Protein AF-A0A7X7TP61-F1 (afdb_monomer_lite)

Radius of gyration: 12.43 Å; chains: 1; bounding box: 33×14×30 Å

Sequence (49 aa):
KGVVFVTGKTFDPDGIKNDAMRVSFCNTDESAIRKGIPLLAEAIREVCG

Foldseek 3Di:
DPDDWAFPLVVVPVSPDGPDIGDDDPPPDPVCVVVHVVVVVVVCVVPPD

Structure (mmCIF, N/CA/C/O backbone):
data_AF-A0A7X7TP61-F1
#
_entry.id   AF-A0A7X7TP61-F1
#
loop_
_atom_site.group_PDB
_atom_site.id
_atom_site.type_symbol
_atom_site.label_atom_id
_atom_site.label_alt_id
_atom_site.label_comp_id
_atom_site.label_asym_id
_atom_site.label_entity_id
_atom_site.label_seq_id
_atom_site.pdbx_PDB_ins_code
_atom_site.Cartn_x
_atom_site.Cartn_y
_atom_site.Cartn_z
_atom_site.occupancy
_atom_site.B_iso_or_equiv
_atom_site.auth_seq_id
_atom_site.auth_comp_id
_atom_site.auth_asym_id
_atom_site.auth_atom_id
_atom_site.pdbx_PDB_model_num
ATOM 1 N N . LYS A 1 1 ? 4.154 10.099 1.870 1.00 70.81 1 LYS A N 1
ATOM 2 C CA . LYS A 1 1 ? 5.043 9.308 0.974 1.00 70.81 1 LYS A CA 1
ATOM 3 C C . LYS A 1 1 ? 4.345 9.098 -0.378 1.00 70.81 1 LYS A C 1
ATOM 5 O O . LYS A 1 1 ? 3.127 9.194 -0.416 1.00 70.81 1 LYS A O 1
ATOM 10 N N . GLY A 1 2 ? 5.077 8.899 -1.482 1.00 87.75 2 GLY A N 1
ATOM 11 C CA . GLY A 1 2 ? 4.512 8.864 -2.845 1.00 87.75 2 GLY A CA 1
ATOM 12 C C . GLY A 1 2 ? 3.972 7.495 -3.273 1.00 87.75 2 GLY A C 1
ATOM 13 O O . GLY A 1 2 ? 4.641 6.797 -4.027 1.00 87.75 2 GLY A O 1
ATOM 14 N N . VAL A 1 3 ? 2.788 7.113 -2.783 1.00 92.81 3 VAL A N 1
ATOM 15 C CA . VAL A 1 3 ? 2.060 5.880 -3.150 1.00 92.81 3 VAL A CA 1
ATOM 16 C C . VAL A 1 3 ? 0.558 6.178 -3.141 1.00 92.81 3 VAL A C 1
ATOM 18 O O . VAL A 1 3 ? 0.092 6.907 -2.268 1.00 92.81 3 VAL A O 1
ATOM 21 N N . VAL A 1 4 ? -0.196 5.607 -4.083 1.00 93.00 4 VAL A N 1
ATOM 22 C CA . VAL A 1 4 ? -1.663 5.711 -4.142 1.00 93.00 4 VAL A CA 1
ATOM 23 C C . VAL A 1 4 ? -2.272 4.317 -4.005 1.00 93.00 4 VAL A C 1
ATOM 25 O O . VAL A 1 4 ? -1.808 3.364 -4.628 1.00 93.00 4 VAL A O 1
ATOM 28 N N . PHE A 1 5 ? -3.314 4.201 -3.189 1.00 94.38 5 PHE A N 1
ATOM 29 C CA . PHE A 1 5 ? -4.080 2.977 -2.965 1.00 94.38 5 PHE A CA 1
ATOM 30 C C . PHE A 1 5 ? -5.564 3.320 -2.800 1.00 94.38 5 PHE A C 1
ATOM 32 O O . PHE A 1 5 ? -5.927 4.487 -2.650 1.00 94.38 5 PHE A O 1
ATOM 39 N N . VAL A 1 6 ? -6.427 2.305 -2.825 1.00 95.06 6 VAL A N 1
ATOM 40 C CA . VAL A 1 6 ? -7.866 2.472 -2.569 1.00 95.06 6 VAL A CA 1
ATOM 41 C C . VAL A 1 6 ? -8.182 1.963 -1.168 1.00 95.06 6 VAL A C 1
ATOM 43 O O . VAL A 1 6 ? -7.726 0.884 -0.785 1.00 95.06 6 VAL A O 1
ATOM 46 N N . THR A 1 7 ? -8.953 2.724 -0.395 1.00 93.88 7 THR A N 1
ATOM 47 C CA . THR A 1 7 ? -9.403 2.299 0.937 1.00 93.88 7 THR A CA 1
ATOM 48 C C . THR A 1 7 ? -10.450 1.189 0.819 1.00 93.88 7 THR A C 1
ATOM 50 O O . THR A 1 7 ? -11.265 1.183 -0.104 1.00 93.88 7 THR A O 1
ATOM 53 N N . GLY A 1 8 ? -10.442 0.232 1.753 1.00 93.00 8 GLY A N 1
ATOM 54 C CA . GLY A 1 8 ? -11.408 -0.871 1.782 1.00 93.00 8 GLY A CA 1
ATOM 55 C C . GLY A 1 8 ? -12.854 -0.388 1.901 1.00 93.00 8 GLY A C 1
ATOM 56 O O . GLY A 1 8 ? -13.736 -0.956 1.263 1.00 93.00 8 GLY A O 1
ATOM 57 N N . LYS A 1 9 ? -13.071 0.735 2.601 1.00 93.31 9 LYS A N 1
ATOM 58 C CA . LYS A 1 9 ? -14.373 1.404 2.730 1.00 93.31 9 LYS A CA 1
ATOM 59 C C . LYS A 1 9 ? -15.040 1.725 1.389 1.00 93.31 9 LYS A C 1
ATOM 61 O O . LYS A 1 9 ? -16.260 1.734 1.317 1.00 93.31 9 LYS A O 1
ATOM 66 N N . THR A 1 10 ? -14.279 1.941 0.315 1.00 93.56 10 THR A N 1
ATOM 67 C CA . THR A 1 10 ? -14.848 2.137 -1.032 1.00 93.56 10 THR A CA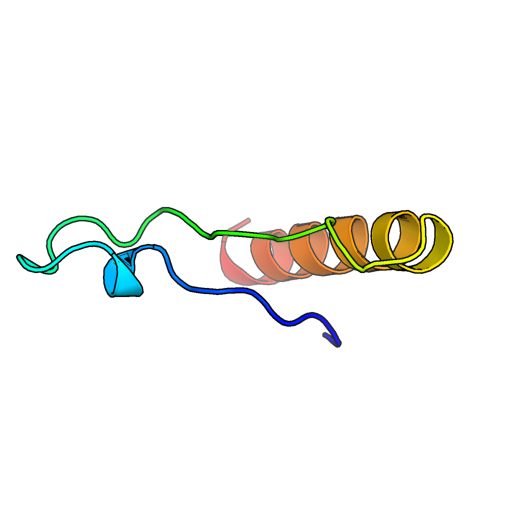 1
ATOM 68 C C . THR A 1 10 ? -15.690 0.942 -1.502 1.00 93.56 10 THR A C 1
ATOM 70 O O . THR A 1 10 ? -16.555 1.106 -2.356 1.00 93.56 10 THR A O 1
ATOM 73 N N . PHE A 1 11 ? -15.451 -0.251 -0.954 1.00 93.56 11 PHE A N 1
ATOM 74 C CA . PHE A 1 11 ? -16.155 -1.489 -1.296 1.00 93.56 11 PHE A CA 1
ATOM 75 C C . PHE A 1 11 ? -17.096 -1.977 -0.189 1.00 93.56 11 PHE A C 1
ATOM 77 O O . PHE A 1 11 ? -17.668 -3.056 -0.324 1.00 93.56 11 PHE A O 1
ATOM 84 N N . ASP A 1 12 ? -17.248 -1.213 0.893 1.00 93.69 12 ASP A N 1
ATOM 85 C CA . ASP A 1 12 ? -18.140 -1.550 1.997 1.00 93.69 12 ASP A CA 1
ATOM 86 C C . ASP A 1 12 ? -19.336 -0.582 2.015 1.00 93.69 12 ASP A C 1
ATOM 88 O O . ASP A 1 12 ? -19.197 0.544 2.506 1.00 93.69 12 ASP A O 1
ATOM 92 N N . PRO A 1 13 ? -20.502 -0.986 1.474 1.00 92.56 13 PRO A N 1
ATOM 93 C CA . PRO A 1 13 ? -21.684 -0.129 1.422 1.00 92.56 13 PRO A CA 1
ATOM 94 C C . PRO A 1 13 ? -22.230 0.213 2.813 1.00 92.56 13 PRO A C 1
ATOM 96 O O . PRO A 1 13 ? -22.818 1.280 2.979 1.00 92.56 13 PRO A O 1
ATOM 99 N N . ASP A 1 14 ? -21.998 -0.647 3.807 1.00 93.94 14 ASP A N 1
ATOM 100 C CA . ASP A 1 14 ? -22.453 -0.439 5.182 1.00 93.94 14 ASP A CA 1
ATOM 101 C C . ASP A 1 14 ? -21.443 0.392 5.997 1.00 93.94 14 ASP A C 1
ATOM 103 O O . ASP A 1 14 ? -21.769 0.925 7.058 1.00 93.94 14 ASP A O 1
ATOM 107 N N . GLY A 1 15 ? -20.212 0.549 5.494 1.00 89.31 15 GLY A N 1
ATOM 108 C CA . GLY A 1 15 ? -19.177 1.409 6.070 1.00 89.31 15 GLY A CA 1
ATOM 109 C C . GLY A 1 15 ? -18.638 0.945 7.427 1.00 89.31 15 GLY A C 1
ATOM 110 O O . GLY A 1 15 ? -18.145 1.772 8.197 1.00 89.31 15 GLY A O 1
ATOM 111 N N . ILE A 1 16 ? -18.731 -0.353 7.719 1.00 90.75 16 ILE A N 1
ATOM 112 C CA . ILE A 1 16 ? -18.382 -0.972 9.003 1.00 90.75 16 ILE A CA 1
ATOM 113 C C .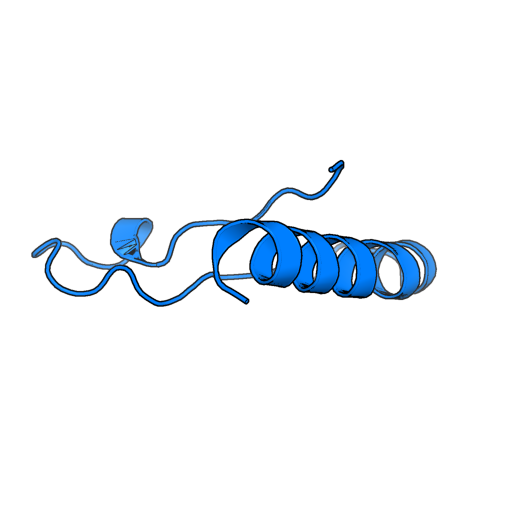 ILE A 1 16 ? -16.899 -1.377 9.048 1.00 90.75 16 ILE A C 1
ATOM 115 O O . ILE A 1 16 ? -16.247 -1.230 10.081 1.00 90.75 16 ILE A O 1
ATOM 119 N N . LYS A 1 17 ? -16.3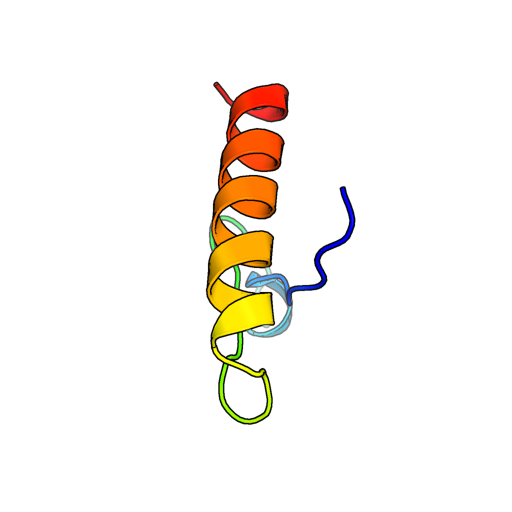37 -1.873 7.941 1.00 85.56 17 LYS A N 1
ATOM 120 C CA . LYS A 1 17 ? -14.959 -2.371 7.831 1.00 85.56 17 LYS A CA 1
ATOM 121 C C . LYS A 1 17 ? -14.081 -1.375 7.076 1.00 85.56 17 LYS A C 1
ATOM 123 O O . LYS A 1 17 ? -14.263 -1.122 5.887 1.00 85.56 17 LYS A O 1
ATOM 128 N N . ASN A 1 18 ? -13.093 -0.818 7.777 1.00 87.94 18 ASN A N 1
ATOM 129 C CA . ASN A 1 18 ? -12.159 0.174 7.231 1.00 87.94 18 ASN A CA 1
ATOM 130 C C . ASN A 1 18 ? -10.692 -0.110 7.606 1.00 87.94 18 ASN A C 1
ATOM 132 O O . ASN A 1 18 ? -9.877 0.799 7.734 1.00 87.94 18 ASN A O 1
ATOM 136 N N . ASP A 1 19 ? -10.365 -1.380 7.806 1.00 92.44 19 ASP A N 1
ATOM 137 C CA . ASP A 1 19 ? -9.056 -1.891 8.220 1.00 92.44 19 ASP A CA 1
ATOM 138 C C . ASP A 1 19 ? -8.265 -2.531 7.064 1.00 92.44 19 ASP A C 1
ATOM 140 O O . ASP A 1 19 ? -7.176 -3.064 7.260 1.00 92.44 19 ASP A O 1
ATOM 144 N N . ALA A 1 20 ? -8.790 -2.445 5.839 1.00 93.94 20 ALA A N 1
ATOM 145 C CA . ALA A 1 20 ? -8.173 -2.993 4.639 1.00 93.94 20 ALA A CA 1
ATOM 146 C C . ALA A 1 20 ? -7.857 -1.909 3.599 1.00 93.94 20 ALA A C 1
ATOM 148 O O . ALA A 1 20 ? -8.519 -0.873 3.500 1.00 93.94 20 ALA A O 1
ATOM 149 N N . MET A 1 21 ? -6.856 -2.187 2.766 1.00 94.88 21 MET A N 1
ATOM 150 C CA . MET A 1 21 ? -6.462 -1.364 1.623 1.00 94.88 21 MET A CA 1
ATOM 151 C C . MET A 1 21 ? -6.286 -2.253 0.392 1.00 94.88 21 MET A C 1
ATOM 153 O O . MET A 1 21 ? -5.753 -3.358 0.489 1.00 94.88 21 MET A O 1
ATOM 157 N N . ARG A 1 22 ? -6.702 -1.764 -0.781 1.00 95.06 22 ARG A N 1
ATOM 158 C CA . ARG A 1 22 ? -6.493 -2.438 -2.067 1.00 95.06 22 ARG A CA 1
ATOM 159 C C . ARG A 1 22 ? -5.343 -1.782 -2.821 1.00 95.06 22 ARG A C 1
ATOM 161 O O . ARG A 1 22 ? -5.418 -0.604 -3.178 1.00 95.06 22 ARG A O 1
ATOM 168 N N . VAL A 1 23 ? -4.331 -2.581 -3.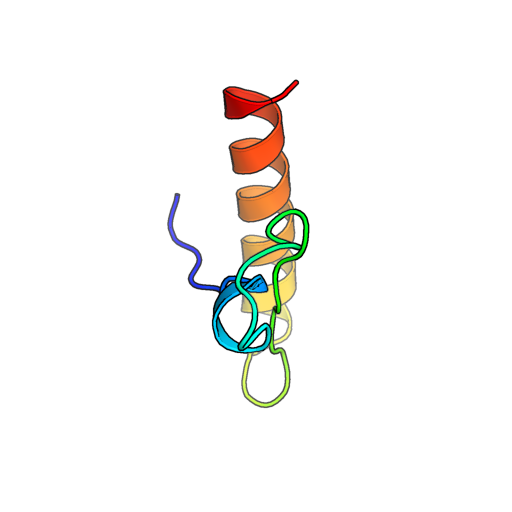142 1.00 94.25 23 VAL A N 1
ATOM 169 C CA . VAL A 1 23 ? -3.197 -2.197 -3.991 1.00 94.25 23 VAL A CA 1
ATOM 170 C C . VAL A 1 23 ? -3.304 -2.957 -5.314 1.00 94.25 23 VAL A C 1
ATOM 172 O O . VAL A 1 23 ? -3.580 -4.154 -5.310 1.00 94.25 23 VAL A O 1
ATOM 175 N N . SER A 1 24 ? -3.142 -2.267 -6.447 1.00 92.56 24 SER A N 1
ATOM 176 C CA . SER A 1 24 ? -3.164 -2.887 -7.780 1.00 92.56 24 SER A CA 1
ATOM 177 C C . SER A 1 24 ? -1.777 -2.866 -8.412 1.00 92.56 24 SER A C 1
ATOM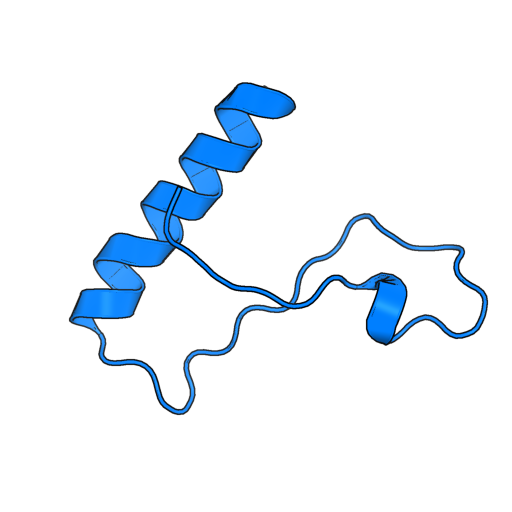 179 O O . SER A 1 24 ? -1.065 -1.864 -8.339 1.00 92.56 24 SER A O 1
ATOM 181 N N . PHE A 1 25 ? -1.424 -3.978 -9.055 1.00 90.94 25 PHE A N 1
ATOM 182 C CA . PHE A 1 25 ? -0.147 -4.179 -9.743 1.00 90.94 25 PHE A CA 1
ATOM 183 C C . PHE A 1 25 ? -0.317 -4.471 -11.239 1.00 90.94 25 PHE A C 1
ATOM 185 O O . PHE A 1 25 ? 0.667 -4.668 -11.937 1.00 90.94 25 PHE A O 1
ATOM 192 N N . CYS A 1 26 ? -1.556 -4.499 -11.744 1.00 85.94 26 CYS A N 1
ATOM 193 C CA . CYS A 1 26 ? -1.876 -4.962 -13.100 1.00 85.94 26 CYS A CA 1
ATOM 194 C C . CYS A 1 26 ? -1.247 -4.106 -14.213 1.00 85.94 26 CYS A C 1
ATOM 196 O O . CYS A 1 26 ? -1.073 -4.586 -15.327 1.00 85.94 26 CYS A O 1
ATOM 198 N N . ASN A 1 27 ? -0.908 -2.851 -13.908 1.00 89.12 27 ASN A N 1
ATOM 199 C CA . ASN A 1 27 ? -0.328 -1.883 -14.842 1.00 89.12 27 ASN A CA 1
ATOM 200 C C . ASN A 1 27 ? 0.905 -1.183 -14.245 1.00 89.12 27 ASN A C 1
ATOM 202 O O . ASN A 1 27 ? 1.243 -0.076 -14.656 1.00 89.12 27 ASN A O 1
ATOM 206 N N . THR A 1 28 ? 1.538 -1.794 -13.243 1.00 89.44 28 THR A N 1
ATOM 207 C CA . THR A 1 28 ? 2.644 -1.192 -12.493 1.00 89.44 28 THR A CA 1
ATOM 208 C C . THR A 1 28 ? 3.921 -1.970 -12.775 1.00 89.44 28 THR A C 1
ATOM 210 O O . THR A 1 28 ? 3.964 -3.175 -12.537 1.00 89.44 28 THR A O 1
ATOM 213 N N . ASP A 1 29 ? 4.971 -1.289 -13.232 1.00 94.38 29 ASP A N 1
ATOM 214 C CA . ASP A 1 29 ? 6.276 -1.917 -13.453 1.00 94.38 29 ASP A CA 1
ATOM 215 C C . ASP A 1 29 ? 6.851 -2.503 -12.158 1.00 94.38 29 ASP A C 1
ATOM 217 O O . ASP A 1 29 ? 6.717 -1.926 -11.075 1.00 94.38 29 ASP A O 1
ATOM 221 N N . GLU A 1 30 ? 7.576 -3.617 -12.267 1.00 95.31 30 GLU A N 1
ATOM 222 C CA . GLU A 1 30 ? 8.167 -4.313 -11.117 1.00 95.31 30 GLU A CA 1
ATOM 223 C C . GLU A 1 30 ? 9.050 -3.390 -10.256 1.00 95.31 30 GLU A C 1
ATOM 225 O O . GLU A 1 30 ? 9.026 -3.457 -9.025 1.00 95.31 30 GLU A O 1
ATOM 230 N N . SER A 1 31 ? 9.789 -2.472 -10.885 1.00 94.81 31 SER A N 1
ATOM 231 C CA . SER A 1 31 ? 10.624 -1.480 -10.196 1.00 94.81 31 SER A CA 1
ATOM 232 C C . SER A 1 31 ? 9.800 -0.525 -9.322 1.00 94.81 31 SER A C 1
ATOM 234 O O . SER A 1 31 ? 10.191 -0.219 -8.191 1.00 94.81 31 SER A O 1
ATOM 236 N N . ALA A 1 32 ? 8.629 -0.098 -9.799 1.00 94.00 32 ALA A N 1
ATOM 237 C CA . ALA A 1 32 ? 7.704 0.736 -9.045 1.00 94.00 32 ALA A CA 1
ATOM 238 C C . ALA A 1 32 ? 7.071 -0.041 -7.883 1.00 94.00 32 ALA A C 1
ATOM 240 O O . ALA A 1 32 ? 6.932 0.518 -6.796 1.00 94.00 32 ALA A O 1
ATOM 241 N N . ILE A 1 33 ? 6.773 -1.333 -8.055 1.00 94.50 33 ILE A N 1
ATOM 242 C CA . ILE A 1 33 ? 6.281 -2.202 -6.970 1.00 94.50 33 ILE A CA 1
ATOM 243 C C . ILE A 1 33 ? 7.342 -2.339 -5.874 1.00 94.50 33 ILE A C 1
ATOM 245 O O . ILE A 1 33 ? 7.060 -2.090 -4.698 1.00 94.50 33 ILE A O 1
ATOM 249 N N . ARG A 1 34 ? 8.580 -2.672 -6.264 1.00 95.62 34 ARG A N 1
ATOM 250 C CA . ARG A 1 34 ? 9.721 -2.843 -5.349 1.00 95.62 34 ARG A CA 1
ATOM 251 C C . ARG A 1 34 ? 10.028 -1.577 -4.551 1.00 95.62 34 ARG A C 1
ATOM 253 O O . ARG A 1 34 ? 10.452 -1.683 -3.406 1.00 95.62 34 ARG A O 1
ATOM 260 N N . LYS A 1 35 ? 9.786 -0.395 -5.124 1.00 95.12 35 LYS A N 1
ATOM 261 C CA . LYS A 1 35 ? 9.923 0.895 -4.432 1.00 95.12 35 LYS A CA 1
ATOM 262 C C . LYS A 1 35 ? 8.695 1.253 -3.587 1.00 95.12 35 LYS A C 1
ATOM 264 O O .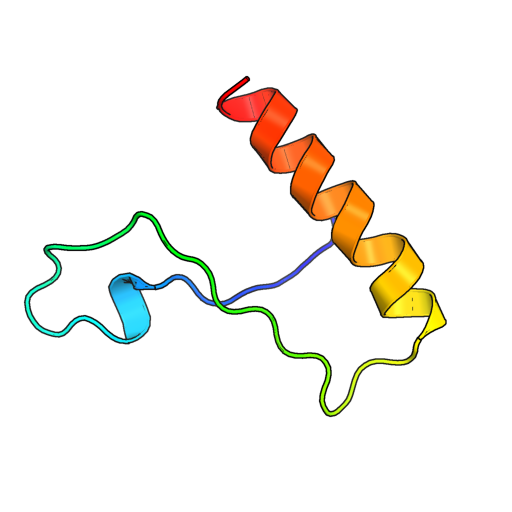 LYS A 1 35 ? 8.837 1.748 -2.473 1.00 95.12 35 LYS A O 1
ATOM 269 N N . GLY A 1 36 ? 7.495 1.046 -4.120 1.00 95.12 36 GLY A N 1
ATOM 270 C CA . GLY A 1 36 ? 6.244 1.524 -3.532 1.00 95.12 36 GLY A CA 1
ATOM 271 C C . GLY A 1 36 ? 5.814 0.755 -2.286 1.00 95.12 36 GLY A C 1
ATOM 272 O O . GLY A 1 36 ? 5.376 1.369 -1.316 1.00 95.12 36 GLY A O 1
ATOM 273 N N . ILE A 1 37 ? 5.969 -0.573 -2.275 1.00 95.56 37 ILE A N 1
ATOM 274 C CA . ILE A 1 37 ? 5.533 -1.404 -1.142 1.00 95.56 37 ILE A CA 1
ATOM 275 C C . ILE A 1 37 ? 6.296 -1.086 0.154 1.00 95.56 37 ILE A C 1
ATOM 277 O O . ILE A 1 37 ? 5.632 -0.868 1.170 1.00 95.56 37 ILE A O 1
ATOM 281 N N . PRO A 1 38 ? 7.639 -0.967 0.156 1.00 96.56 38 PRO A N 1
ATOM 282 C CA . PRO A 1 38 ? 8.366 -0.526 1.344 1.00 96.56 38 PRO A CA 1
ATOM 283 C C . PRO A 1 38 ? 7.927 0.857 1.835 1.00 96.56 38 PRO A C 1
ATOM 285 O O . PRO A 1 38 ? 7.674 1.024 3.023 1.00 96.56 38 PRO A O 1
ATOM 288 N N . LEU A 1 39 ? 7.742 1.827 0.928 1.00 96.50 39 LEU A N 1
ATOM 289 C CA . LEU A 1 39 ? 7.273 3.170 1.295 1.00 96.50 39 LEU A CA 1
ATOM 290 C C . LEU A 1 39 ? 5.899 3.142 1.974 1.00 96.50 39 LEU A C 1
ATOM 292 O O . LEU A 1 39 ? 5.669 3.898 2.918 1.00 96.50 39 LEU A O 1
ATOM 296 N N . LEU A 1 40 ? 4.989 2.284 1.503 1.00 95.56 40 LEU A N 1
ATOM 297 C CA . LEU A 1 40 ? 3.682 2.092 2.126 1.00 95.56 40 LEU A CA 1
ATOM 298 C C . LEU A 1 40 ? 3.819 1.472 3.524 1.00 95.56 40 LEU A C 1
ATOM 300 O O . LEU A 1 40 ? 3.231 1.983 4.472 1.00 95.56 40 LEU A O 1
ATOM 304 N N . ALA A 1 41 ? 4.622 0.415 3.669 1.00 96.00 41 ALA A N 1
ATOM 305 C CA . ALA A 1 41 ? 4.845 -0.252 4.952 1.00 96.00 41 ALA A CA 1
ATOM 306 C C . ALA A 1 41 ? 5.476 0.682 5.996 1.00 96.00 41 ALA A C 1
ATOM 308 O O . ALA A 1 41 ? 5.044 0.707 7.148 1.00 96.00 41 ALA A O 1
ATOM 309 N N . GLU A 1 42 ? 6.465 1.483 5.597 1.00 97.06 42 GLU A N 1
ATOM 310 C CA . GLU A 1 42 ? 7.058 2.480 6.482 1.00 97.06 42 GLU A CA 1
ATOM 311 C C . GLU A 1 42 ? 6.050 3.562 6.885 1.00 97.06 42 GLU A C 1
ATOM 313 O O . GLU A 1 42 ? 6.026 3.946 8.046 1.00 97.06 42 GLU A O 1
ATOM 318 N N . ALA A 1 43 ? 5.210 4.046 5.959 1.00 96.19 43 ALA A N 1
ATOM 319 C CA . ALA A 1 43 ? 4.174 5.030 6.291 1.00 96.19 43 ALA A CA 1
ATOM 320 C C . ALA A 1 43 ? 3.169 4.480 7.315 1.00 96.19 43 ALA A C 1
ATOM 322 O O . ALA A 1 43 ? 2.767 5.197 8.225 1.00 96.19 43 ALA A O 1
ATOM 323 N N . ILE A 1 44 ? 2.779 3.207 7.187 1.00 95.06 44 ILE A N 1
ATOM 324 C CA . ILE A 1 44 ? 1.904 2.548 8.166 1.00 95.06 44 ILE A CA 1
ATOM 325 C C . ILE A 1 44 ? 2.606 2.464 9.523 1.00 95.06 44 ILE A C 1
ATOM 327 O O . ILE A 1 44 ? 2.000 2.781 10.540 1.00 95.06 44 ILE A O 1
ATOM 331 N N . ARG A 1 45 ? 3.884 2.068 9.547 1.00 96.94 45 ARG A N 1
ATOM 332 C CA . ARG A 1 45 ? 4.658 1.959 10.789 1.00 96.94 45 ARG A CA 1
ATOM 333 C C . ARG A 1 45 ? 4.843 3.307 11.485 1.00 96.94 45 ARG A C 1
ATOM 335 O O . ARG A 1 45 ? 4.736 3.356 12.695 1.00 96.94 45 ARG A O 1
ATOM 342 N N . GLU A 1 46 ? 5.084 4.384 10.743 1.00 96.88 46 GLU A N 1
ATOM 343 C CA . GLU A 1 46 ? 5.211 5.739 11.305 1.00 96.88 46 GLU A CA 1
ATOM 344 C C . GLU A 1 46 ? 3.929 6.226 12.000 1.00 96.88 46 GLU A C 1
ATOM 346 O O . GLU A 1 46 ? 4.006 7.053 12.904 1.00 96.88 46 GLU A O 1
ATOM 351 N N . VAL A 1 47 ? 2.758 5.745 11.571 1.00 95.44 47 VAL A N 1
ATOM 352 C CA . VAL A 1 47 ? 1.455 6.187 12.096 1.00 95.44 47 VAL A CA 1
ATOM 353 C C . VAL A 1 47 ? 0.899 5.236 13.159 1.00 95.44 47 VAL A C 1
ATOM 355 O O . VAL A 1 47 ? 0.283 5.693 14.119 1.00 95.44 47 VAL A O 1
ATOM 358 N N . CYS A 1 48 ? 1.078 3.927 12.976 1.00 92.69 48 CYS A N 1
ATOM 359 C CA . CYS A 1 48 ? 0.406 2.887 13.761 1.00 92.69 48 CYS A CA 1
ATOM 360 C C . CYS A 1 48 ? 1.356 1.994 14.577 1.00 92.69 48 CYS A C 1
ATOM 362 O O . CYS A 1 48 ? 0.867 1.139 15.315 1.00 92.69 48 CYS A O 1
ATOM 364 N N . GLY A 1 49 ? 2.671 2.098 14.362 1.00 81.06 49 GLY A N 1
ATOM 365 C CA . GLY A 1 49 ? 3.694 1.235 14.962 1.00 81.06 49 GLY A CA 1
ATOM 366 C C . GLY A 1 49 ? 4.410 1.854 16.149 1.00 81.06 49 GLY A C 1
ATOM 367 O O . GLY A 1 49 ? 4.416 3.098 16.268 1.00 81.06 49 GLY A O 1
#

Secondary structure (DSSP, 8-state):
-----EEGGGG-TT----S-EE---TT--HHHHHHHHHHHHHHHHHHH-

pLDDT: mean 92.73, std 4.53, range [70.81, 97.06]